Protein AF-A0A520M577-F1 (afdb_monomer_lite)

pLDDT: mean 79.53, std 16.26, range [43.41, 96.0]

Foldseek 3Di:
DDPPPPPDCPLVVVLVVQVCVLVVVLVCCLPPVLVPPDDPPPPVSNVVSNVVSVVVSVVSNVVSCCVSVVDDDPPDD

Sequence (77 aa):
MQRRRRSTNFLRPMYRLGWLLIWSLWGISLLFGIPAVMPHDDVVGWGFMTLA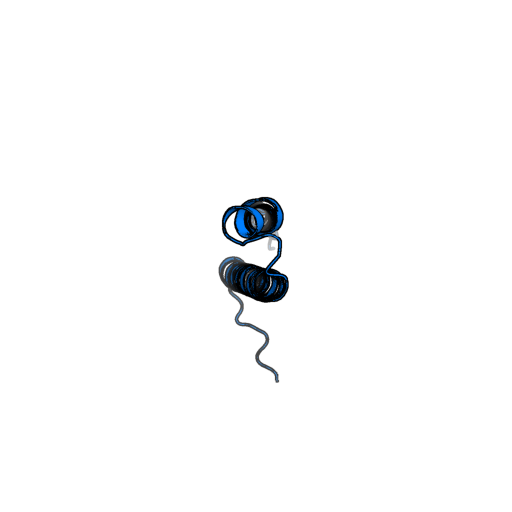VTAVAYLAHRLWDWWVVGRPLPSRR

Secondary structure (DSSP, 8-state):
--------S-HHHHHHHHHHHHHHHHHHIIIIIHHHHS-TT-HHHHHHHHHHHHHHHHHHHHHHHHHHH--------

Radius of gyration: 18.2 Å; chains: 1; bounding box: 43×30×56 Å

Structure (mmCIF, N/CA/C/O backbone):
data_AF-A0A520M577-F1
#
_entry.id   AF-A0A520M577-F1
#
loop_
_atom_site.group_PDB
_atom_site.id
_atom_site.type_symbol
_atom_site.label_atom_id
_atom_site.label_alt_id
_atom_site.label_comp_id
_atom_site.label_asym_id
_atom_site.label_entity_id
_atom_site.label_seq_id
_atom_site.pdbx_PDB_ins_code
_atom_site.Cartn_x
_atom_site.Cartn_y
_atom_site.Cartn_z
_atom_site.occupancy
_atom_site.B_iso_or_equiv
_atom_site.auth_seq_id
_atom_site.auth_comp_id
_atom_site.auth_asym_id
_atom_site.auth_atom_id
_atom_site.pdbx_PDB_model_num
ATOM 1 N N . MET A 1 1 ? -30.192 3.522 36.119 1.00 44.66 1 MET A N 1
ATOM 2 C CA . MET A 1 1 ? -29.017 2.625 36.186 1.00 44.66 1 MET A CA 1
ATOM 3 C C . MET A 1 1 ? -28.329 2.590 34.825 1.00 44.66 1 MET A C 1
ATOM 5 O O . MET A 1 1 ? -29.015 2.664 33.820 1.00 44.66 1 MET A O 1
ATOM 9 N N . GLN A 1 2 ? -26.990 2.574 34.840 1.00 43.41 2 GLN A N 1
ATOM 10 C CA . GLN A 1 2 ? -26.039 2.633 33.714 1.00 43.41 2 GLN A CA 1
ATOM 11 C C . GLN A 1 2 ? -26.188 3.805 32.723 1.00 43.41 2 GLN A C 1
ATOM 13 O O . GLN A 1 2 ? -26.714 3.681 31.620 1.00 43.41 2 GLN A O 1
ATOM 18 N N . ARG A 1 3 ? -25.549 4.937 33.064 1.00 47.75 3 ARG A N 1
ATOM 19 C CA . ARG A 1 3 ? -24.952 5.815 32.046 1.00 47.75 3 ARG A CA 1
ATOM 20 C C . ARG A 1 3 ? -24.055 4.922 31.184 1.00 47.75 3 ARG A C 1
ATOM 22 O O . ARG A 1 3 ? -23.023 4.470 31.680 1.00 47.75 3 ARG A O 1
ATOM 29 N N . ARG A 1 4 ? -24.423 4.651 29.924 1.00 51.72 4 ARG A N 1
ATOM 30 C CA . ARG A 1 4 ? -23.451 4.167 28.933 1.00 51.72 4 ARG A CA 1
ATOM 31 C C . ARG A 1 4 ? -22.315 5.180 28.968 1.00 51.72 4 ARG A C 1
ATOM 33 O O . ARG A 1 4 ? -22.486 6.303 28.495 1.00 51.72 4 ARG A O 1
ATOM 40 N N . ARG A 1 5 ? -21.184 4.829 29.589 1.00 49.38 5 ARG A N 1
ATOM 41 C CA . ARG A 1 5 ? -19.943 5.576 29.400 1.00 49.38 5 ARG A CA 1
ATOM 42 C C . ARG A 1 5 ? -19.805 5.678 27.884 1.00 49.38 5 ARG A C 1
ATOM 44 O O . ARG A 1 5 ? -19.679 4.649 27.222 1.00 49.38 5 ARG A O 1
ATOM 51 N N . ARG A 1 6 ? -19.888 6.895 27.330 1.00 54.75 6 ARG A N 1
ATOM 52 C CA . ARG A 1 6 ? -19.229 7.213 26.062 1.00 54.75 6 ARG A CA 1
ATOM 53 C C . ARG A 1 6 ? -17.773 6.861 26.323 1.00 54.75 6 ARG A C 1
ATOM 55 O O . ARG A 1 6 ? -17.037 7.690 26.845 1.00 54.75 6 ARG A O 1
ATOM 62 N N . SER A 1 7 ? -17.411 5.598 26.106 1.00 50.88 7 SER A N 1
ATOM 63 C CA . SER A 1 7 ? -16.021 5.197 26.054 1.00 50.88 7 SER A CA 1
ATOM 64 C C . SER A 1 7 ? -15.475 6.041 24.924 1.00 50.88 7 SER A C 1
ATOM 66 O O . SER A 1 7 ? -15.974 5.998 23.796 1.00 50.88 7 SER A O 1
ATOM 68 N N . THR A 1 8 ? -14.642 6.990 25.312 1.00 50.72 8 THR A N 1
ATOM 69 C CA . THR A 1 8 ? -14.097 8.020 24.456 1.00 50.72 8 THR A CA 1
ATOM 70 C C . THR A 1 8 ? -13.554 7.334 23.216 1.00 50.72 8 THR A C 1
ATOM 72 O O . THR A 1 8 ? -12.904 6.295 23.296 1.00 50.72 8 THR A O 1
ATOM 75 N N . ASN A 1 9 ? -13.893 7.895 22.058 1.00 59.25 9 ASN A N 1
ATOM 76 C CA . ASN A 1 9 ? -13.457 7.491 20.725 1.00 59.25 9 ASN A CA 1
ATOM 77 C C . ASN A 1 9 ? -11.922 7.597 20.575 1.00 59.25 9 ASN A C 1
ATOM 79 O O . ASN A 1 9 ? -11.461 8.137 19.587 1.00 59.25 9 ASN A O 1
ATOM 83 N N . PHE A 1 10 ? -11.115 7.164 21.540 1.00 61.94 10 PHE A N 1
ATOM 84 C 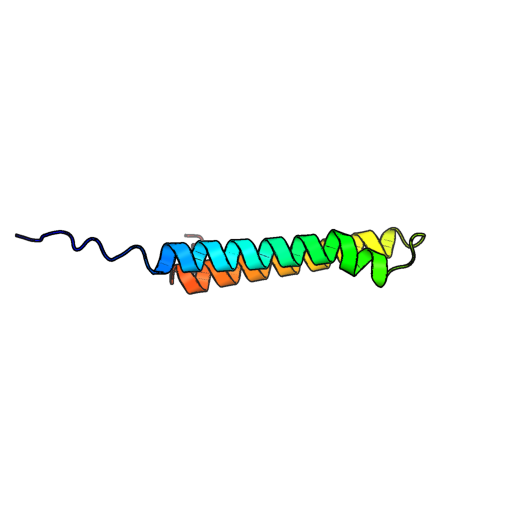CA . PHE A 1 10 ? -9.667 7.342 21.582 1.00 61.94 10 PHE A CA 1
ATOM 85 C C . PHE A 1 10 ? -8.964 6.413 20.583 1.00 61.94 10 PHE A C 1
ATOM 87 O O . PHE A 1 10 ? -7.973 6.786 19.968 1.00 61.94 10 PHE A O 1
ATOM 94 N N . LEU A 1 11 ? -9.551 5.238 20.327 1.00 65.88 11 LEU A N 1
ATOM 95 C CA . LEU A 1 11 ? -9.080 4.293 19.308 1.00 65.88 11 LEU A CA 1
ATOM 96 C C . LEU A 1 11 ? -9.472 4.697 17.876 1.00 65.88 11 LEU A C 1
ATOM 98 O O . LEU A 1 11 ? -8.855 4.247 16.919 1.00 65.88 11 LEU A O 1
ATOM 102 N N . ARG A 1 12 ? -10.471 5.573 17.699 1.00 70.75 12 ARG A N 1
ATOM 103 C CA . ARG A 1 12 ? -10.926 6.053 16.379 1.00 70.75 12 ARG A CA 1
ATOM 104 C C . ARG A 1 12 ? -9.899 6.921 15.631 1.00 70.75 12 ARG A C 1
ATOM 106 O O . ARG A 1 12 ? -9.713 6.681 14.440 1.00 70.75 12 ARG A O 1
ATOM 113 N N . PRO A 1 13 ? -9.255 7.932 16.248 1.00 78.06 13 PRO A N 1
ATOM 114 C CA . PRO A 1 13 ? -8.190 8.683 15.599 1.00 78.06 13 PRO A CA 1
ATOM 115 C C . PRO A 1 13 ? -6.966 7.800 15.362 1.00 78.06 13 PRO A C 1
ATOM 117 O O . PRO A 1 13 ? -6.392 7.889 14.286 1.00 78.06 13 PRO A O 1
ATOM 120 N N . MET A 1 14 ? -6.638 6.882 16.280 1.00 80.12 14 MET A N 1
ATOM 121 C CA . MET A 1 14 ? -5.571 5.897 16.068 1.00 80.12 14 MET A CA 1
ATOM 122 C C . MET A 1 14 ? -5.849 5.043 14.822 1.00 80.12 14 MET A C 1
ATOM 124 O O . MET A 1 14 ? -5.001 4.934 13.944 1.00 80.12 14 MET A O 1
ATOM 128 N N . TYR A 1 15 ? -7.074 4.524 14.688 1.00 80.31 15 TYR A N 1
ATOM 129 C CA . TYR A 1 15 ? -7.511 3.776 13.511 1.00 80.31 15 TYR A CA 1
ATOM 130 C C . TYR A 1 15 ? -7.320 4.570 12.214 1.00 80.31 15 TYR A C 1
ATOM 132 O O . TYR A 1 15 ? -6.715 4.070 11.268 1.00 80.31 15 TYR A O 1
ATOM 140 N N . ARG A 1 16 ? -7.786 5.828 12.191 1.00 82.81 16 ARG A N 1
ATOM 141 C CA . ARG A 1 16 ? -7.645 6.721 11.031 1.00 82.81 16 ARG A CA 1
ATOM 142 C C . ARG A 1 16 ? -6.187 7.029 10.706 1.00 82.81 16 ARG A C 1
ATOM 144 O O . ARG A 1 16 ? -5.854 7.092 9.531 1.00 82.81 16 ARG A O 1
ATOM 151 N N . LEU A 1 17 ? -5.339 7.213 11.717 1.00 88.06 17 LEU A N 1
ATOM 152 C CA . LEU A 1 17 ? -3.914 7.481 11.533 1.00 88.06 17 LEU A CA 1
ATOM 153 C C . LEU A 1 17 ? -3.194 6.287 10.910 1.00 88.06 17 LEU A C 1
ATOM 155 O O . LEU A 1 17 ? -2.474 6.474 9.937 1.00 88.06 17 LEU A O 1
ATOM 159 N N . GLY A 1 18 ? -3.422 5.070 11.409 1.00 87.06 18 GLY A N 1
ATOM 160 C CA . GLY A 1 18 ? -2.820 3.878 10.807 1.00 87.06 18 GLY A CA 1
ATOM 161 C C . GLY A 1 18 ? -3.346 3.598 9.401 1.00 87.06 18 GLY A C 1
ATOM 162 O O . GLY A 1 18 ? -2.558 3.294 8.512 1.00 87.06 18 GLY A O 1
ATOM 163 N N . TRP A 1 19 ? -4.645 3.806 9.161 1.00 89.88 19 TRP A N 1
ATOM 164 C CA . TRP A 1 19 ? -5.215 3.756 7.811 1.00 89.88 19 TRP A CA 1
ATOM 165 C C . TRP A 1 19 ? -4.515 4.758 6.881 1.00 89.88 19 TRP A C 1
ATOM 167 O O . TRP A 1 19 ? -3.972 4.363 5.852 1.00 89.88 19 TRP A O 1
ATOM 177 N N . LEU A 1 20 ? -4.451 6.037 7.270 1.00 92.50 20 LEU A N 1
ATOM 178 C CA . LEU A 1 20 ? -3.798 7.085 6.481 1.00 92.50 20 LEU A CA 1
ATOM 179 C C . LEU A 1 20 ? -2.332 6.754 6.210 1.00 92.50 20 LEU A C 1
ATOM 181 O O . LEU A 1 20 ? -1.882 6.909 5.080 1.00 92.50 20 LEU A O 1
ATOM 185 N N . LEU A 1 21 ? -1.601 6.284 7.220 1.00 93.62 21 LEU A N 1
ATOM 186 C CA . LEU A 1 21 ? -0.187 5.951 7.104 1.00 93.62 21 LEU A CA 1
ATOM 187 C C . LEU A 1 21 ? 0.041 4.817 6.098 1.00 93.62 21 LEU A C 1
ATOM 189 O O . LEU A 1 21 ? 0.867 4.966 5.203 1.00 93.62 21 LEU A O 1
ATOM 193 N N . ILE A 1 22 ? -0.712 3.718 6.209 1.00 92.06 22 ILE A N 1
ATOM 194 C CA . ILE A 1 22 ? -0.565 2.543 5.337 1.00 92.06 22 ILE A CA 1
ATOM 195 C C . ILE A 1 22 ? -0.857 2.914 3.883 1.00 92.06 22 ILE A C 1
ATOM 197 O O . ILE A 1 22 ? -0.056 2.610 3.000 1.00 92.06 22 ILE A O 1
ATOM 201 N N . TRP A 1 23 ? -1.966 3.612 3.628 1.00 93.19 23 TRP A N 1
ATOM 202 C CA . TRP A 1 23 ? -2.338 4.002 2.267 1.00 93.19 23 TRP A CA 1
ATOM 203 C C . TRP A 1 23 ? -1.430 5.090 1.692 1.00 93.19 23 TRP A C 1
ATOM 205 O O . TRP A 1 23 ? -1.143 5.064 0.497 1.00 93.19 23 TRP A O 1
ATOM 215 N N . SER A 1 24 ? -0.927 6.004 2.527 1.00 93.62 24 SER A N 1
ATOM 216 C CA . SER A 1 24 ? 0.054 7.005 2.089 1.00 93.62 24 SER A CA 1
ATOM 217 C C . SER A 1 24 ? 1.380 6.349 1.720 1.00 93.62 24 SER A C 1
ATOM 219 O O . SER A 1 24 ? 1.912 6.644 0.655 1.00 93.62 24 SER A O 1
ATOM 221 N N . LEU A 1 25 ? 1.893 5.426 2.545 1.00 93.94 25 LEU A N 1
ATOM 222 C CA . LEU A 1 25 ? 3.108 4.677 2.213 1.00 93.94 25 LEU A CA 1
ATOM 223 C C . LEU A 1 25 ? 2.919 3.853 0.943 1.00 93.94 25 LEU A C 1
ATOM 225 O O . LEU A 1 25 ? 3.775 3.905 0.071 1.00 93.94 25 LEU A O 1
ATOM 229 N N . TRP A 1 26 ? 1.794 3.147 0.814 1.00 96.00 26 TRP A N 1
ATOM 230 C CA . TRP A 1 26 ? 1.471 2.401 -0.400 1.00 96.00 26 TRP A CA 1
ATOM 231 C C . TRP A 1 26 ? 1.482 3.308 -1.638 1.00 96.00 26 TRP A C 1
ATOM 233 O O . TRP A 1 26 ? 2.163 3.001 -2.613 1.00 96.00 26 TRP A O 1
ATOM 243 N N . GLY A 1 27 ? 0.809 4.461 -1.580 1.00 93.56 27 GLY A N 1
ATOM 244 C CA . GLY A 1 27 ? 0.778 5.422 -2.683 1.00 93.56 27 GLY A CA 1
ATOM 245 C C . GLY A 1 27 ? 2.163 5.977 -3.023 1.00 93.56 27 GLY A C 1
ATOM 246 O O . GLY A 1 27 ? 2.535 6.025 -4.192 1.00 93.56 27 GLY A O 1
ATOM 247 N N . ILE A 1 28 ? 2.963 6.332 -2.013 1.00 94.81 28 ILE A N 1
ATOM 248 C CA . ILE A 1 28 ? 4.347 6.794 -2.204 1.00 94.81 28 ILE A CA 1
ATOM 249 C C . ILE A 1 28 ? 5.197 5.696 -2.851 1.00 94.81 28 ILE A C 1
ATOM 251 O O . ILE A 1 28 ? 5.957 5.969 -3.779 1.00 94.81 28 ILE A O 1
ATOM 255 N N . SER A 1 29 ? 5.057 4.449 -2.404 1.00 91.62 29 SER A N 1
ATOM 256 C CA . SER A 1 29 ? 5.767 3.317 -2.992 1.00 91.62 29 SER A CA 1
ATOM 257 C C . SER A 1 29 ? 5.399 3.115 -4.458 1.00 91.62 29 SER A C 1
ATOM 259 O O . SER A 1 29 ? 6.297 2.873 -5.255 1.00 91.62 29 SER A O 1
ATOM 261 N N . LEU A 1 30 ? 4.128 3.261 -4.840 1.00 91.88 30 LEU A N 1
ATOM 262 C CA . LEU A 1 30 ? 3.718 3.127 -6.240 1.00 91.88 30 LEU A CA 1
ATOM 263 C C . LEU A 1 30 ? 4.189 4.289 -7.122 1.00 91.88 30 LEU A C 1
ATOM 265 O O . LEU A 1 30 ? 4.618 4.061 -8.247 1.00 91.88 30 LEU A O 1
ATOM 269 N N . LEU A 1 31 ? 4.102 5.524 -6.625 1.00 91.81 31 LEU A N 1
ATOM 270 C CA . LEU A 1 31 ? 4.370 6.724 -7.425 1.00 91.81 31 LEU A CA 1
ATOM 271 C C . LEU A 1 31 ? 5.848 7.111 -7.481 1.00 91.81 31 LEU A C 1
ATOM 273 O O . LEU A 1 31 ? 6.276 7.732 -8.448 1.00 91.81 31 LEU A O 1
ATOM 277 N N . PHE A 1 32 ? 6.616 6.777 -6.446 1.00 91.75 32 PHE A N 1
ATOM 278 C CA . PHE A 1 32 ? 8.013 7.195 -6.315 1.00 91.75 32 PHE A CA 1
ATOM 279 C C . PHE A 1 32 ? 8.948 6.025 -6.046 1.00 91.75 32 PHE A C 1
ATOM 281 O O . PHE A 1 32 ? 1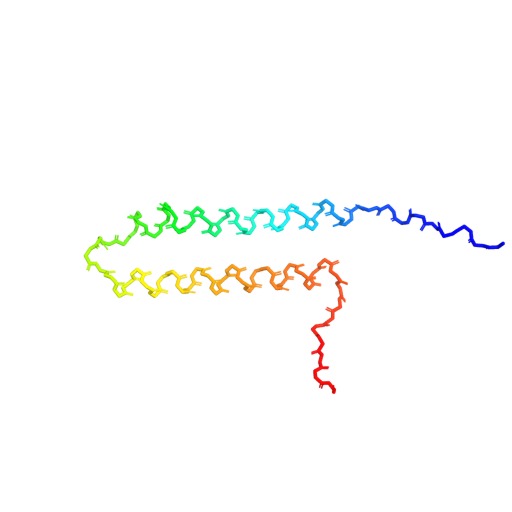0.043 5.999 -6.590 1.00 91.75 32 PHE A O 1
ATOM 288 N N . GLY A 1 33 ? 8.524 5.044 -5.245 1.00 90.00 33 GLY A N 1
ATOM 289 C CA . GLY A 1 33 ? 9.341 3.873 -4.926 1.00 90.00 33 GLY A CA 1
ATOM 290 C C . GLY A 1 33 ? 9.649 3.035 -6.164 1.00 90.00 33 GLY A C 1
ATOM 291 O O . GLY A 1 33 ? 10.791 2.998 -6.603 1.00 90.00 33 GLY A O 1
ATOM 292 N N . ILE A 1 34 ? 8.631 2.397 -6.745 1.00 87.75 34 ILE A N 1
ATOM 293 C CA . ILE A 1 34 ? 8.775 1.503 -7.904 1.00 87.75 34 ILE A CA 1
ATOM 294 C C . ILE A 1 34 ? 9.476 2.205 -9.080 1.00 87.75 34 ILE A C 1
ATOM 296 O O . ILE A 1 34 ? 10.457 1.647 -9.572 1.00 87.75 34 ILE A O 1
ATOM 300 N N . PRO A 1 35 ? 9.093 3.434 -9.484 1.00 87.12 35 PRO A N 1
ATOM 301 C CA . PRO A 1 35 ? 9.754 4.111 -10.599 1.00 87.12 35 PRO A CA 1
ATOM 302 C C . PRO A 1 35 ? 11.220 4.482 -10.331 1.00 87.12 35 PRO A C 1
ATOM 304 O O . PRO A 1 35 ? 11.983 4.647 -11.277 1.00 87.12 35 PRO A O 1
ATOM 307 N N . ALA A 1 36 ? 11.627 4.628 -9.063 1.00 87.44 36 ALA A N 1
ATOM 308 C CA . ALA A 1 36 ? 13.006 4.963 -8.709 1.00 87.44 36 ALA A CA 1
ATOM 309 C C . ALA A 1 36 ? 13.953 3.755 -8.720 1.00 87.44 36 ALA A C 1
ATOM 311 O O . ALA A 1 36 ? 15.153 3.936 -8.914 1.00 87.44 36 ALA A O 1
ATOM 312 N N . VAL A 1 37 ? 13.445 2.539 -8.488 1.00 84.75 37 VAL A N 1
ATOM 313 C CA . VAL A 1 37 ? 14.272 1.316 -8.431 1.00 84.75 37 VAL A CA 1
ATOM 314 C C . VAL A 1 37 ? 14.183 0.464 -9.689 1.00 84.75 37 VAL A C 1
ATOM 316 O O . VAL A 1 37 ? 15.094 -0.325 -9.935 1.00 84.75 37 VAL A O 1
ATOM 319 N N . MET A 1 38 ? 13.112 0.596 -10.472 1.00 82.06 38 MET A N 1
ATOM 320 C CA . MET A 1 38 ? 12.840 -0.295 -11.594 1.00 82.06 38 MET A CA 1
ATOM 321 C C . MET A 1 38 ? 13.045 0.410 -12.944 1.00 82.06 38 MET A C 1
ATOM 323 O O . MET A 1 38 ? 12.520 1.511 -13.146 1.00 82.06 38 MET A O 1
ATOM 327 N N . PRO A 1 39 ? 13.757 -0.214 -13.901 1.00 83.81 39 PRO A N 1
ATOM 328 C CA . PRO A 1 39 ? 13.841 0.280 -15.273 1.00 83.81 39 PRO A CA 1
ATOM 329 C C . PRO A 1 39 ? 12.445 0.449 -15.892 1.00 83.81 39 PRO A C 1
ATOM 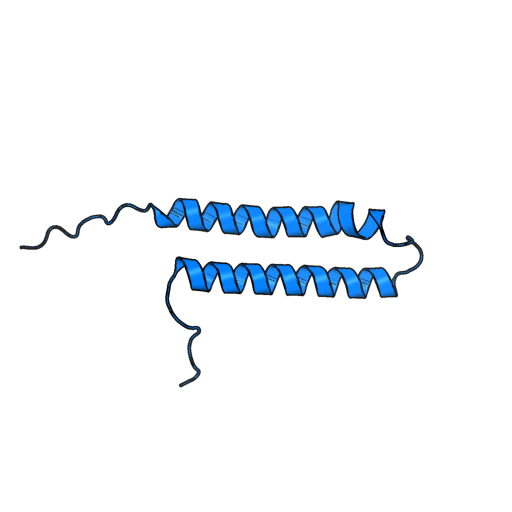331 O O . PRO A 1 39 ? 11.534 -0.328 -15.611 1.00 83.81 39 PRO A O 1
ATOM 334 N N . HIS A 1 40 ? 12.249 1.487 -16.708 1.00 81.62 40 HIS A N 1
ATOM 335 C CA . HIS A 1 40 ? 10.927 1.822 -17.266 1.00 81.62 40 HIS A CA 1
ATOM 336 C C . HIS A 1 40 ? 10.474 0.840 -18.360 1.00 81.62 40 HIS A C 1
ATOM 338 O O . HIS A 1 40 ? 9.291 0.757 -18.679 1.00 81.62 40 HIS A O 1
ATOM 344 N N . ASP A 1 41 ? 11.419 0.104 -18.934 1.00 86.44 41 ASP A N 1
ATOM 345 C CA . ASP A 1 41 ? 11.237 -0.945 -19.931 1.00 86.44 41 ASP A CA 1
ATOM 346 C C . ASP A 1 41 ? 10.890 -2.312 -19.313 1.00 86.44 41 ASP A C 1
ATOM 348 O O . ASP A 1 41 ? 10.333 -3.172 -19.999 1.00 86.44 41 ASP A O 1
ATOM 352 N N . ASP A 1 42 ? 11.126 -2.508 -18.010 1.00 85.69 42 ASP A N 1
ATOM 353 C CA . ASP A 1 42 ? 10.815 -3.755 -17.303 1.00 85.69 42 ASP A CA 1
ATOM 354 C C . ASP A 1 42 ? 9.358 -3.804 -16.805 1.00 85.69 42 ASP A C 1
ATOM 356 O O . ASP A 1 42 ? 9.051 -3.743 -15.611 1.00 85.69 42 ASP A O 1
ATOM 360 N N . VAL A 1 43 ? 8.427 -3.946 -17.748 1.00 86.44 43 VAL A N 1
ATOM 361 C CA . VAL A 1 43 ? 6.980 -3.997 -17.470 1.00 86.44 43 VAL A CA 1
ATOM 362 C C . VAL A 1 43 ? 6.603 -5.164 -16.543 1.00 86.44 43 VAL A C 1
ATOM 364 O O . VAL A 1 43 ? 5.695 -5.041 -15.716 1.00 86.44 43 VAL A O 1
ATOM 367 N N . VAL A 1 44 ? 7.300 -6.301 -16.650 1.00 88.44 44 VAL A N 1
ATOM 368 C CA . VAL A 1 44 ? 7.032 -7.492 -15.826 1.00 88.44 44 VAL A CA 1
ATOM 369 C C . VAL A 1 44 ? 7.464 -7.244 -14.383 1.00 88.44 44 VAL A C 1
ATOM 371 O O . VAL A 1 44 ? 6.687 -7.504 -13.460 1.00 88.44 44 VAL A O 1
ATOM 374 N N . GLY A 1 45 ? 8.661 -6.688 -14.183 1.00 87.31 45 GLY A N 1
ATOM 375 C CA . GLY A 1 45 ? 9.153 -6.281 -12.873 1.00 87.31 45 GLY A CA 1
ATOM 376 C C . GLY A 1 45 ? 8.245 -5.248 -12.207 1.00 87.31 45 GLY A C 1
ATOM 377 O O . GLY A 1 45 ? 7.887 -5.404 -11.036 1.00 87.31 45 GLY A O 1
ATOM 378 N N . TRP A 1 46 ? 7.785 -4.247 -12.961 1.00 90.50 46 TRP A N 1
ATOM 379 C CA . TRP A 1 46 ? 6.809 -3.259 -12.492 1.00 90.50 46 TRP A CA 1
ATOM 380 C C . TRP A 1 46 ? 5.503 -3.898 -12.021 1.00 90.50 46 TRP A C 1
ATOM 382 O O . TRP A 1 46 ? 5.011 -3.580 -10.932 1.00 90.50 46 TRP A O 1
ATOM 392 N N . GLY A 1 47 ? 4.949 -4.818 -12.815 1.00 90.31 47 GLY A N 1
ATOM 393 C CA . GLY A 1 47 ? 3.735 -5.548 -12.462 1.00 90.31 47 GLY A CA 1
ATOM 394 C C . GLY A 1 47 ? 3.914 -6.361 -11.180 1.00 90.31 47 GLY A C 1
ATOM 395 O O . GLY A 1 47 ? 3.101 -6.259 -10.259 1.00 90.31 47 GLY A O 1
ATOM 396 N N . PHE A 1 48 ? 5.011 -7.114 -11.079 1.00 93.44 48 PHE A N 1
ATOM 397 C CA . PHE A 1 48 ? 5.294 -7.943 -9.910 1.00 93.44 48 PHE A CA 1
ATOM 398 C C . PHE A 1 48 ? 5.516 -7.107 -8.643 1.00 93.44 48 PHE A C 1
ATOM 400 O O . PHE A 1 48 ? 4.948 -7.416 -7.596 1.00 93.44 48 PHE A O 1
ATOM 407 N N . MET A 1 49 ? 6.271 -6.008 -8.732 1.00 90.75 49 MET A N 1
ATOM 408 C CA . MET A 1 49 ? 6.494 -5.109 -7.596 1.00 90.75 49 MET A CA 1
ATOM 409 C C . MET A 1 49 ? 5.221 -4.395 -7.159 1.00 90.75 49 MET A C 1
ATOM 411 O O . MET A 1 49 ? 4.959 -4.292 -5.962 1.00 90.75 49 MET A O 1
ATOM 415 N N . THR A 1 50 ? 4.383 -3.969 -8.103 1.00 91.44 50 THR A N 1
ATOM 416 C CA . THR A 1 50 ? 3.082 -3.365 -7.789 1.00 91.44 50 THR A CA 1
ATOM 417 C C . THR A 1 50 ? 2.195 -4.351 -7.031 1.00 91.44 50 THR A C 1
ATOM 419 O O . THR A 1 50 ? 1.595 -3.993 -6.013 1.00 91.44 50 THR A O 1
ATOM 422 N N . LEU A 1 51 ? 2.1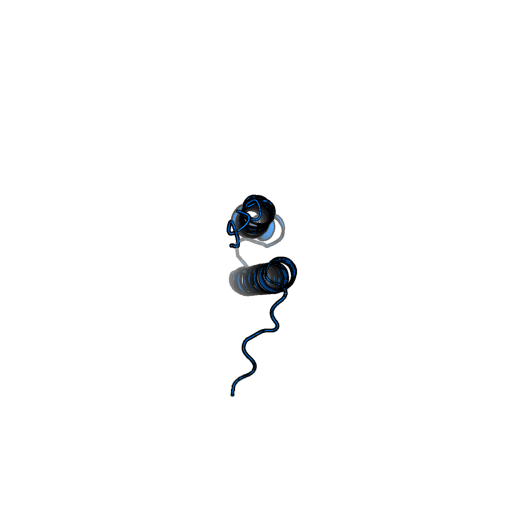46 -5.611 -7.477 1.00 94.50 51 LEU A N 1
ATOM 423 C CA . LEU A 1 51 ? 1.416 -6.677 -6.791 1.00 94.50 51 LEU A CA 1
ATOM 424 C C . LEU A 1 51 ? 1.984 -6.948 -5.395 1.00 94.50 51 LEU A C 1
ATOM 426 O O . LEU A 1 51 ? 1.218 -7.023 -4.435 1.00 94.50 51 LEU A O 1
ATOM 430 N N . ALA A 1 52 ? 3.309 -7.040 -5.260 1.00 93.62 52 ALA A N 1
ATOM 431 C CA . ALA A 1 52 ? 3.973 -7.275 -3.982 1.00 93.62 52 ALA A CA 1
ATOM 432 C C . ALA A 1 52 ? 3.706 -6.141 -2.978 1.00 93.62 52 ALA A C 1
ATOM 434 O O . ALA A 1 52 ? 3.260 -6.399 -1.860 1.00 93.62 52 ALA A O 1
ATOM 435 N N . VAL A 1 53 ? 3.895 -4.882 -3.384 1.00 93.50 53 VAL A N 1
ATOM 436 C CA . VAL A 1 53 ? 3.630 -3.692 -2.555 1.00 93.50 53 VAL A CA 1
ATOM 437 C C . VAL A 1 53 ? 2.160 -3.628 -2.141 1.00 93.50 53 VAL A C 1
ATOM 439 O O . VAL A 1 53 ? 1.846 -3.341 -0.985 1.00 93.50 53 VAL A O 1
ATOM 442 N N . THR A 1 54 ? 1.248 -3.958 -3.053 1.00 93.75 54 THR A N 1
ATOM 443 C CA . THR A 1 54 ? -0.190 -3.994 -2.761 1.00 93.75 54 THR A CA 1
ATOM 444 C C . THR A 1 54 ? -0.543 -5.112 -1.781 1.00 93.75 54 THR A C 1
ATOM 446 O O . THR A 1 54 ? -1.311 -4.885 -0.845 1.00 93.75 54 THR A O 1
ATOM 449 N N . ALA A 1 55 ? 0.051 -6.299 -1.927 1.00 94.56 55 ALA A N 1
ATOM 450 C CA . ALA A 1 55 ? -0.135 -7.403 -0.990 1.00 94.56 55 ALA A CA 1
ATOM 451 C C . ALA A 1 55 ? 0.382 -7.051 0.414 1.00 94.56 55 ALA A C 1
ATOM 453 O O . ALA A 1 55 ? -0.306 -7.305 1.403 1.00 94.56 55 ALA A O 1
ATOM 454 N N . VAL A 1 56 ? 1.551 -6.408 0.509 1.00 93.69 56 VA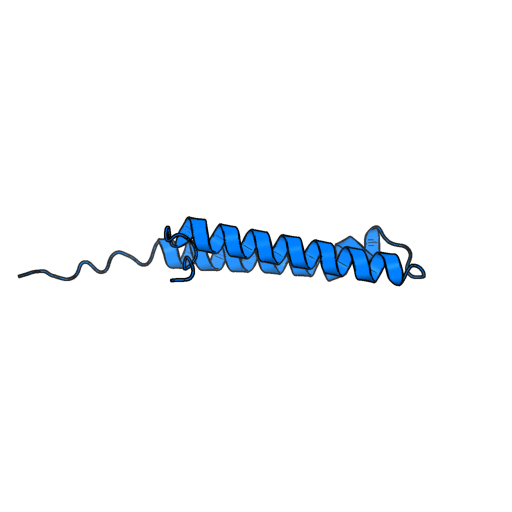L A N 1
ATOM 455 C CA . VAL A 1 56 ? 2.114 -5.931 1.782 1.00 93.69 56 VAL A CA 1
ATOM 456 C C . VAL A 1 56 ? 1.207 -4.884 2.423 1.00 93.69 56 VAL A C 1
ATOM 458 O O . VAL A 1 56 ? 0.892 -5.003 3.605 1.00 93.69 56 VAL A O 1
ATOM 461 N N . ALA A 1 57 ? 0.733 -3.897 1.659 1.00 93.38 57 ALA A N 1
ATOM 462 C CA . ALA A 1 57 ? -0.181 -2.875 2.167 1.00 93.38 57 ALA A CA 1
ATOM 463 C C . ALA A 1 57 ? -1.496 -3.484 2.672 1.00 93.38 57 ALA A C 1
ATOM 465 O O . ALA A 1 57 ? -1.969 -3.132 3.752 1.00 93.38 57 ALA A O 1
ATOM 466 N N . TYR A 1 58 ? -2.051 -4.452 1.939 1.00 91.19 58 TYR A N 1
ATOM 467 C CA . TYR A 1 58 ? -3.243 -5.180 2.360 1.00 91.19 58 TYR A CA 1
ATOM 468 C C . TYR A 1 58 ? -3.013 -5.976 3.652 1.00 91.19 58 TYR A C 1
ATOM 470 O O . TYR A 1 58 ? -3.829 -5.909 4.571 1.00 91.19 58 TYR A O 1
ATOM 478 N N . LEU A 1 59 ? -1.896 -6.702 3.761 1.00 91.69 59 LEU A N 1
ATOM 479 C CA . LEU A 1 59 ? -1.547 -7.447 4.973 1.00 91.69 59 LEU A CA 1
ATOM 480 C C . LEU A 1 59 ? -1.329 -6.515 6.167 1.00 91.69 59 LEU A C 1
ATOM 482 O O . LEU A 1 59 ? -1.846 -6.789 7.248 1.00 91.69 59 LEU A O 1
ATOM 486 N N . ALA A 1 60 ? -0.625 -5.399 5.971 1.00 90.81 60 ALA A N 1
ATOM 487 C CA . ALA A 1 60 ? -0.417 -4.382 6.996 1.00 90.81 60 ALA A CA 1
ATOM 488 C C . ALA A 1 60 ? -1.751 -3.783 7.457 1.00 90.81 60 ALA A C 1
ATOM 490 O O . ALA A 1 60 ? -1.997 -3.689 8.658 1.00 90.81 60 ALA A O 1
ATOM 491 N N . HIS A 1 61 ? -2.646 -3.459 6.519 1.00 88.62 61 HIS A N 1
ATOM 492 C CA . HIS A 1 61 ? -3.998 -2.996 6.828 1.00 88.62 61 HIS A CA 1
ATOM 493 C C . HIS A 1 61 ? -4.775 -4.043 7.624 1.00 88.62 61 HIS A C 1
ATOM 495 O O . HIS A 1 61 ? -5.410 -3.730 8.627 1.00 88.62 61 HIS A O 1
ATOM 501 N N . ARG A 1 62 ? -4.698 -5.312 7.217 1.00 86.88 62 ARG A N 1
ATOM 502 C CA . ARG A 1 62 ? -5.405 -6.402 7.888 1.00 86.88 62 ARG A CA 1
ATOM 503 C C . ARG A 1 62 ? -4.881 -6.657 9.299 1.00 86.88 62 ARG A C 1
ATOM 505 O O . ARG A 1 62 ? -5.673 -6.916 10.205 1.00 86.88 62 ARG A O 1
ATOM 512 N N . LEU A 1 63 ? -3.566 -6.583 9.488 1.00 88.50 63 LEU A N 1
ATOM 513 C CA . LEU A 1 63 ? -2.925 -6.712 10.791 1.00 88.50 63 LEU A CA 1
ATOM 514 C C . LEU A 1 63 ? -3.257 -5.513 11.686 1.00 88.50 63 LEU A C 1
ATOM 516 O O . LEU A 1 63 ? -3.519 -5.691 12.873 1.00 88.50 63 LEU A O 1
ATOM 520 N N . TRP A 1 64 ? -3.315 -4.312 11.110 1.00 87.25 64 TRP A N 1
ATOM 521 C CA . TRP A 1 64 ? -3.728 -3.095 11.801 1.00 87.25 64 TRP A CA 1
ATOM 522 C C . TRP A 1 64 ? -5.184 -3.165 12.269 1.00 87.25 64 TRP A C 1
ATOM 524 O O . TRP A 1 64 ? -5.468 -2.904 13.438 1.00 87.25 64 TRP A O 1
ATOM 534 N N . ASP A 1 65 ? -6.097 -3.598 11.394 1.00 84.06 65 ASP A N 1
ATOM 535 C CA . ASP A 1 65 ? -7.495 -3.858 11.750 1.00 84.06 65 ASP A CA 1
ATOM 536 C C . ASP A 1 65 ? -7.584 -4.855 12.917 1.00 84.06 65 ASP A C 1
ATOM 538 O O . ASP A 1 65 ? -8.330 -4.632 13.872 1.00 84.06 65 ASP A O 1
ATOM 542 N N . TRP A 1 66 ? -6.804 -5.941 12.868 1.00 80.50 66 TRP A N 1
ATOM 543 C CA . TRP A 1 66 ? -6.762 -6.944 13.933 1.00 80.50 66 TRP A CA 1
ATOM 544 C C . TRP A 1 66 ? -6.254 -6.364 15.259 1.00 80.50 66 TRP A C 1
ATOM 546 O O . TRP A 1 66 ? -6.881 -6.572 16.298 1.00 80.50 66 TRP A O 1
ATOM 556 N N . TRP A 1 67 ? -5.167 -5.592 15.221 1.00 80.81 67 TRP A N 1
ATOM 557 C CA . TRP A 1 67 ? -4.548 -4.996 16.404 1.00 80.81 67 TRP A CA 1
ATOM 558 C C . TRP A 1 67 ? -5.449 -3.952 17.078 1.00 80.81 67 TRP A C 1
ATOM 560 O O . TRP A 1 67 ? -5.546 -3.915 18.303 1.00 80.81 67 TRP A O 1
ATOM 570 N N . VAL A 1 68 ? -6.167 -3.141 16.292 1.00 76.44 68 VAL A N 1
ATOM 571 C CA . VAL A 1 68 ? -7.057 -2.090 16.816 1.00 76.44 68 VAL A CA 1
ATOM 572 C C . VAL A 1 68 ? -8.403 -2.645 17.299 1.00 76.44 68 VAL A C 1
ATOM 574 O O . VAL A 1 68 ? -8.939 -2.169 18.300 1.00 76.44 68 VAL A O 1
ATOM 577 N N . VAL A 1 69 ? -8.982 -3.626 16.598 1.00 69.31 69 VAL A N 1
ATOM 578 C CA . VAL A 1 69 ? -10.321 -4.164 16.911 1.00 69.31 69 VAL A CA 1
ATOM 579 C C . VAL A 1 69 ? -10.258 -5.317 17.922 1.00 69.31 69 VAL A C 1
ATOM 581 O O . VAL A 1 69 ? -11.260 -5.614 18.576 1.00 69.31 69 VAL A O 1
ATOM 584 N N . GLY A 1 70 ? -9.103 -5.974 18.077 1.00 62.34 70 GLY A N 1
ATOM 585 C CA . GLY A 1 70 ? -8.875 -7.053 19.044 1.00 62.34 70 GLY A CA 1
ATOM 586 C C . GLY A 1 70 ? -9.700 -8.322 18.796 1.00 62.34 70 GLY A C 1
ATOM 587 O O . GLY A 1 70 ? -9.679 -9.241 19.613 1.00 62.34 70 GLY A O 1
ATOM 588 N N . ARG A 1 71 ? -10.454 -8.394 17.690 1.00 59.09 71 ARG A N 1
ATOM 589 C CA . ARG A 1 71 ? -11.228 -9.582 17.325 1.00 59.09 71 ARG A CA 1
ATOM 590 C C . ARG A 1 71 ? -10.451 -10.412 16.310 1.00 59.09 71 ARG A C 1
ATOM 592 O O . ARG A 1 71 ? -10.046 -9.862 15.286 1.00 59.09 71 ARG A O 1
ATOM 599 N N . PRO A 1 72 ? -10.270 -11.723 16.551 1.00 51.00 72 PRO A N 1
ATOM 600 C CA . PRO A 1 72 ? -9.738 -12.613 15.534 1.00 51.00 72 PRO A CA 1
ATOM 601 C C . PRO A 1 72 ? -10.633 -12.537 14.295 1.00 51.00 72 PRO A C 1
ATOM 603 O O . PRO A 1 72 ? -11.839 -12.287 14.407 1.00 51.00 72 PRO A O 1
ATOM 606 N N . LEU A 1 73 ? -10.022 -12.718 13.119 1.00 53.94 73 LEU A N 1
ATOM 607 C CA . LEU A 1 73 ? -10.726 -12.881 11.848 1.00 53.94 73 LEU A CA 1
ATOM 608 C C . LEU A 1 73 ? -11.979 -13.747 12.056 1.00 53.94 73 LEU A C 1
ATOM 610 O O . LEU A 1 73 ? -11.911 -14.670 12.871 1.00 53.94 73 LEU A O 1
ATOM 614 N N . PRO A 1 74 ? -13.096 -13.507 11.342 1.00 49.88 74 PRO A N 1
ATOM 615 C CA . PRO A 1 74 ? -14.210 -14.439 11.377 1.00 49.88 74 PRO A CA 1
ATOM 616 C C . PRO A 1 74 ? -13.672 -15.803 10.937 1.00 49.88 74 PRO A C 1
ATOM 618 O O . PRO A 1 74 ? -13.413 -16.042 9.759 1.00 49.88 74 PRO A O 1
ATOM 621 N N . SER A 1 75 ? -13.417 -16.671 11.916 1.00 52.25 75 SER A N 1
ATOM 622 C CA . SER A 1 75 ? -13.237 -18.092 11.701 1.00 52.25 75 SER A CA 1
ATOM 623 C C . SER A 1 75 ? -14.529 -18.517 11.032 1.00 52.25 75 SER A C 1
ATOM 625 O O . SER A 1 75 ? -15.599 -18.344 11.618 1.00 52.25 75 SER A O 1
ATOM 627 N N . ARG A 1 76 ? -14.427 -18.941 9.768 1.00 54.78 76 ARG A N 1
ATOM 628 C CA . ARG A 1 76 ? -15.507 -19.614 9.049 1.00 54.78 76 ARG A CA 1
ATOM 629 C C . ARG A 1 76 ? -16.115 -20.645 10.005 1.00 54.78 76 ARG A C 1
ATOM 631 O O . ARG A 1 76 ? -15.488 -21.664 10.282 1.00 54.78 76 ARG A O 1
ATOM 638 N N . ARG A 1 77 ? -17.294 -20.333 10.527 1.00 44.56 77 ARG A N 1
ATOM 639 C CA . ARG A 1 77 ? -18.296 -21.305 10.936 1.00 44.56 77 ARG A CA 1
ATOM 640 C C . ARG A 1 77 ? -19.421 -21.193 9.931 1.00 44.56 77 ARG A C 1
ATOM 642 O O . ARG A 1 77 ? -19.737 -20.036 9.570 1.00 44.56 77 ARG A O 1
#